Protein AF-A0A5D9D3H9-F1 (afdb_monomer)

Foldseek 3Di:
DDDVLVVLLLVLLVVCCVVPVVLSVLLVQAAEDEDCPDPAQWADDPRHIYGHPVRSVPDDSVVSNVSSSVRPVD

Sequence (74 aa):
MINPIVRVIQGAIVNLCFSDPATGAKLGRLKLQANMNIRTALKVDGDVLHYSREHVKSLTTAELKDALAKAVGG

Structure (mmCIF, N/CA/C/O backbone):
data_AF-A0A5D9D3H9-F1
#
_entry.id   AF-A0A5D9D3H9-F1
#
loop_
_atom_site.group_PDB
_atom_site.id
_atom_site.type_symbol
_atom_site.label_atom_id
_atom_site.label_alt_id
_atom_site.label_comp_id
_atom_site.label_asym_id
_atom_site.label_entity_id
_atom_site.label_seq_id
_atom_site.pdbx_PDB_ins_code
_atom_site.Cartn_x
_atom_site.Cartn_y
_atom_site.Cartn_z
_atom_site.occupancy
_atom_site.B_iso_or_equiv
_atom_site.auth_seq_id
_atom_site.auth_comp_id
_atom_site.auth_asym_id
_atom_site.auth_atom_id
_atom_site.pdbx_PDB_model_num
ATOM 1 N N . MET A 1 1 ? -15.602 9.003 -12.717 1.00 51.31 1 MET A N 1
ATOM 2 C CA . MET A 1 1 ? -15.899 9.056 -11.267 1.00 51.31 1 MET A CA 1
ATOM 3 C C . MET A 1 1 ? -14.672 8.546 -10.516 1.00 51.31 1 MET A C 1
ATOM 5 O O . MET A 1 1 ? -14.253 7.424 -10.776 1.00 51.31 1 MET A O 1
ATOM 9 N N . ILE A 1 2 ? -14.025 9.377 -9.693 1.00 68.88 2 ILE A N 1
ATOM 10 C CA . ILE A 1 2 ? -12.788 9.003 -8.982 1.00 68.88 2 ILE A CA 1
ATOM 11 C C . ILE A 1 2 ? -13.146 7.973 -7.907 1.00 68.88 2 ILE A C 1
ATOM 13 O O . ILE A 1 2 ? -13.985 8.246 -7.054 1.00 68.88 2 ILE A O 1
ATOM 17 N N . ASN A 1 3 ? -12.540 6.785 -7.952 1.00 83.00 3 ASN A N 1
ATOM 18 C CA . ASN A 1 3 ? -12.778 5.760 -6.939 1.00 83.00 3 ASN A CA 1
ATOM 19 C C . ASN A 1 3 ? -12.111 6.194 -5.614 1.00 83.00 3 ASN A C 1
ATOM 21 O O . ASN A 1 3 ? -10.884 6.318 -5.582 1.00 83.00 3 ASN A O 1
ATOM 25 N N . PRO A 1 4 ? -12.870 6.414 -4.522 1.00 87.00 4 PRO A N 1
ATOM 26 C CA . PRO A 1 4 ? -12.308 6.891 -3.257 1.00 87.00 4 PRO A CA 1
ATOM 27 C C . PRO A 1 4 ? -11.258 5.932 -2.682 1.00 87.00 4 PRO A C 1
ATOM 29 O O . PRO A 1 4 ? -10.270 6.389 -2.117 1.00 87.00 4 PRO A O 1
ATOM 32 N N . ILE A 1 5 ? -11.401 4.622 -2.909 1.00 90.06 5 ILE A N 1
ATOM 33 C CA . ILE A 1 5 ? -10.422 3.614 -2.477 1.00 90.06 5 ILE A CA 1
ATOM 34 C C . ILE A 1 5 ? -9.087 3.805 -3.198 1.00 90.06 5 ILE A C 1
ATOM 36 O O . ILE A 1 5 ? -8.033 3.779 -2.573 1.00 90.06 5 ILE A O 1
ATOM 40 N N . VAL A 1 6 ? -9.130 4.073 -4.506 1.00 91.19 6 VAL A N 1
ATOM 41 C CA . VAL A 1 6 ? -7.925 4.357 -5.301 1.00 91.19 6 VAL A CA 1
ATOM 42 C C . VAL A 1 6 ? -7.229 5.614 -4.782 1.00 91.19 6 VAL A C 1
ATOM 44 O O . VAL A 1 6 ? -6.013 5.609 -4.628 1.00 91.19 6 VAL A O 1
ATOM 47 N N . ARG A 1 7 ? -7.992 6.659 -4.437 1.00 91.62 7 ARG A N 1
ATOM 48 C CA . ARG A 1 7 ? -7.436 7.907 -3.894 1.00 91.62 7 ARG A CA 1
ATOM 49 C C . ARG A 1 7 ? -6.759 7.700 -2.537 1.00 91.62 7 ARG A C 1
ATOM 51 O O . ARG A 1 7 ? -5.697 8.265 -2.303 1.00 91.62 7 ARG A O 1
ATOM 58 N N . VAL A 1 8 ? -7.352 6.884 -1.667 1.00 92.25 8 VAL A N 1
ATOM 59 C CA . VAL A 1 8 ? -6.776 6.539 -0.357 1.00 92.25 8 VAL A CA 1
ATOM 60 C C . VAL A 1 8 ? -5.480 5.740 -0.521 1.00 92.25 8 VAL A C 1
ATOM 62 O O . VAL A 1 8 ? -4.478 6.081 0.104 1.00 92.25 8 VAL A O 1
ATOM 65 N N . ILE A 1 9 ? -5.455 4.749 -1.420 1.00 93.06 9 ILE A N 1
ATOM 66 C CA . ILE A 1 9 ? -4.242 3.975 -1.728 1.00 93.06 9 ILE A CA 1
ATOM 67 C C . ILE A 1 9 ? -3.145 4.887 -2.291 1.00 93.06 9 ILE A C 1
ATOM 69 O O . ILE A 1 9 ? -2.018 4.858 -1.810 1.00 93.06 9 ILE A O 1
ATOM 73 N N . GLN A 1 10 ? -3.469 5.745 -3.261 1.00 92.56 10 GLN A N 1
ATOM 74 C CA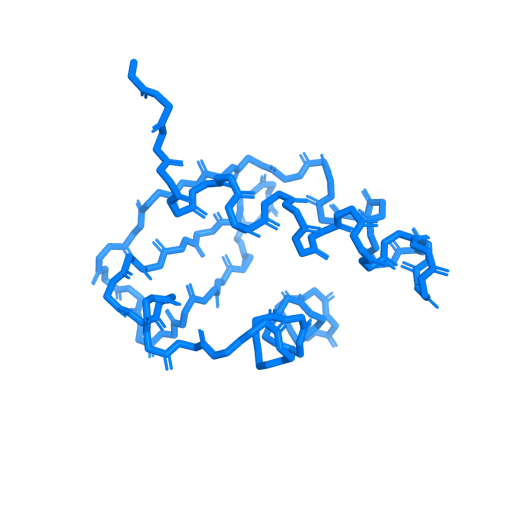 . GLN A 1 10 ? -2.510 6.697 -3.831 1.00 92.56 10 GLN A CA 1
ATOM 75 C C . GLN A 1 10 ? -1.981 7.682 -2.785 1.00 92.56 10 GLN A C 1
ATOM 77 O O . GLN A 1 10 ? -0.782 7.940 -2.747 1.00 92.56 10 GLN A O 1
ATOM 82 N N . GLY A 1 11 ? -2.844 8.195 -1.904 1.00 92.31 11 GLY A N 1
ATOM 83 C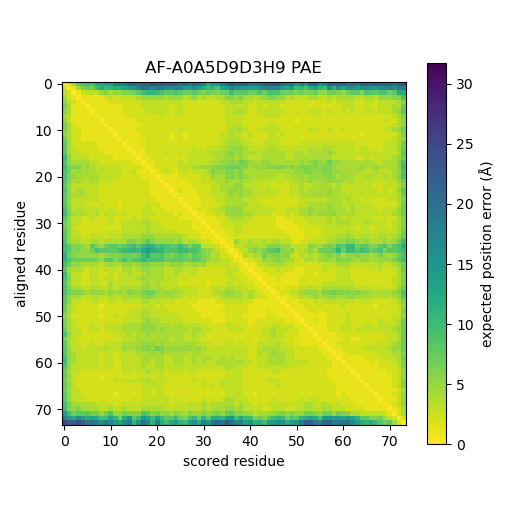 CA . GLY A 1 11 ? -2.427 9.053 -0.795 1.00 92.31 11 GLY A CA 1
ATOM 84 C C . GLY A 1 11 ? -1.454 8.349 0.154 1.00 92.31 11 GLY A C 1
ATOM 85 O O . GLY A 1 11 ? -0.457 8.944 0.559 1.00 92.31 11 GLY A O 1
ATOM 86 N N . ALA A 1 12 ? -1.693 7.071 0.458 1.00 92.38 12 ALA A N 1
ATOM 87 C CA . ALA A 1 12 ? -0.790 6.268 1.278 1.00 92.38 12 ALA A CA 1
ATOM 88 C C . ALA A 1 12 ? 0.553 5.986 0.579 1.00 92.38 12 ALA A C 1
ATOM 90 O O . ALA A 1 12 ? 1.592 6.079 1.227 1.00 92.38 12 ALA A O 1
ATOM 91 N N . ILE A 1 13 ? 0.554 5.723 -0.734 1.00 92.31 13 ILE A N 1
ATOM 92 C CA . ILE A 1 13 ? 1.782 5.569 -1.536 1.00 92.31 13 ILE A CA 1
ATOM 93 C C . ILE A 1 13 ? 2.594 6.869 -1.541 1.00 92.31 13 ILE A C 1
ATOM 95 O O . ILE A 1 13 ? 3.798 6.842 -1.311 1.00 92.31 13 ILE A O 1
ATOM 99 N N . VAL A 1 14 ? 1.942 8.018 -1.744 1.00 91.06 14 VAL A N 1
ATOM 100 C CA . VAL A 1 14 ? 2.608 9.328 -1.689 1.00 91.06 14 VAL A CA 1
ATOM 101 C C . VAL A 1 14 ? 3.194 9.578 -0.301 1.00 91.06 14 VAL A C 1
ATOM 103 O O . VAL A 1 14 ? 4.332 10.020 -0.202 1.00 91.06 14 VAL A O 1
ATOM 106 N N . ASN A 1 15 ? 2.461 9.251 0.769 1.00 90.69 15 ASN A N 1
ATOM 107 C CA . ASN A 1 15 ? 2.977 9.346 2.136 1.00 90.69 15 ASN A CA 1
ATOM 108 C C . ASN A 1 15 ? 4.217 8.455 2.329 1.00 90.69 15 ASN A C 1
ATOM 110 O O . ASN A 1 15 ? 5.206 8.906 2.901 1.00 90.69 15 ASN A O 1
ATOM 114 N N . LEU A 1 16 ? 4.189 7.228 1.794 1.00 88.44 16 LEU A N 1
ATOM 115 C CA . LEU A 1 16 ? 5.326 6.310 1.812 1.00 88.44 16 LEU A CA 1
ATOM 116 C C . LEU A 1 16 ? 6.538 6.870 1.068 1.00 88.44 16 LEU A C 1
ATOM 118 O O . LEU A 1 16 ? 7.632 6.726 1.587 1.00 88.44 16 LEU A O 1
ATOM 122 N N . CYS A 1 17 ? 6.383 7.578 -0.055 1.00 88.69 17 CYS A N 1
ATOM 123 C CA . CYS A 1 17 ? 7.522 8.204 -0.742 1.00 88.69 17 CYS A CA 1
ATOM 124 C C . CYS A 1 17 ? 8.332 9.162 0.151 1.00 88.69 17 CYS A C 1
ATOM 126 O O . CYS A 1 17 ? 9.521 9.346 -0.097 1.00 88.69 17 CYS A O 1
ATOM 128 N N . PHE A 1 18 ? 7.717 9.770 1.172 1.00 87.12 18 PHE A N 1
ATOM 129 C CA . PHE A 1 18 ? 8.421 10.642 2.118 1.00 87.12 18 PHE A CA 1
ATOM 130 C C . PHE A 1 18 ? 9.159 9.874 3.222 1.00 87.12 18 PHE A C 1
ATOM 132 O O . PHE A 1 18 ? 10.140 10.385 3.752 1.00 87.12 18 PHE A O 1
ATOM 139 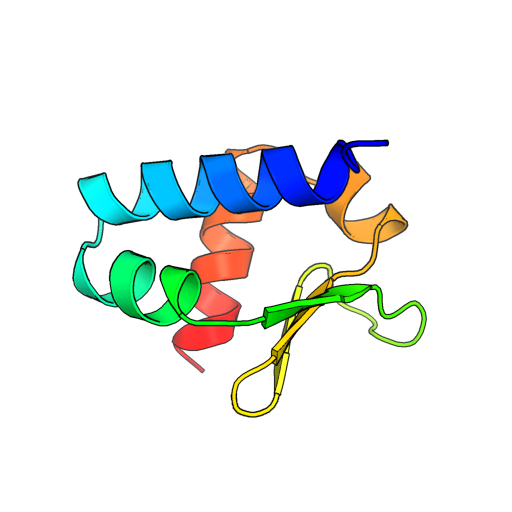N N . SER A 1 19 ? 8.691 8.679 3.597 1.00 86.12 19 SER A N 1
ATOM 140 C CA . SER A 1 19 ? 9.284 7.870 4.677 1.00 86.12 19 SER A CA 1
ATOM 141 C C . SER A 1 19 ? 10.223 6.771 4.169 1.00 86.12 19 SER A C 1
ATOM 143 O O . SER A 1 19 ? 11.241 6.500 4.792 1.00 86.12 19 SER A O 1
ATOM 145 N N . ASP A 1 20 ? 9.889 6.157 3.036 1.00 87.44 20 ASP A N 1
ATOM 146 C CA . ASP A 1 20 ? 10.655 5.137 2.321 1.00 87.44 20 ASP A CA 1
ATOM 147 C C . ASP A 1 20 ? 10.532 5.392 0.801 1.00 87.44 20 ASP A C 1
ATOM 149 O O . ASP A 1 20 ? 9.626 4.874 0.128 1.00 87.44 20 ASP A O 1
ATOM 153 N N . PRO A 1 21 ? 11.436 6.216 0.238 1.00 88.38 21 PRO A N 1
ATOM 154 C CA . PRO A 1 21 ? 11.403 6.588 -1.172 1.00 88.38 21 PRO A CA 1
ATOM 155 C C . PRO A 1 21 ? 11.506 5.396 -2.132 1.00 88.38 21 PRO A C 1
ATOM 157 O O . PRO A 1 21 ? 10.922 5.438 -3.216 1.00 88.38 21 PRO A O 1
ATOM 160 N N . ALA A 1 22 ? 12.223 4.331 -1.755 1.00 89.69 22 ALA A N 1
ATOM 161 C CA . ALA A 1 22 ? 12.421 3.162 -2.609 1.00 89.69 22 ALA A CA 1
ATOM 162 C C . ALA A 1 22 ? 11.123 2.353 -2.743 1.00 89.69 22 ALA A C 1
ATOM 164 O O . ALA A 1 22 ? 10.677 2.061 -3.859 1.00 89.69 22 ALA A O 1
ATOM 165 N N . THR A 1 23 ? 10.473 2.064 -1.614 1.00 89.00 23 THR A N 1
ATOM 166 C CA . THR A 1 23 ? 9.165 1.395 -1.578 1.00 89.00 23 THR A CA 1
ATOM 167 C C . THR A 1 23 ? 8.087 2.239 -2.256 1.00 89.00 23 THR A C 1
ATOM 169 O O . THR A 1 23 ? 7.331 1.727 -3.087 1.00 89.00 23 THR A O 1
ATOM 172 N N . GLY A 1 24 ? 8.046 3.544 -1.970 1.00 90.75 24 GLY A N 1
ATOM 173 C CA . GLY A 1 24 ? 7.103 4.474 -2.592 1.00 90.75 24 GLY A CA 1
ATOM 174 C C . GLY A 1 24 ? 7.244 4.541 -4.117 1.00 90.75 24 GLY A C 1
ATOM 175 O O . GLY A 1 24 ? 6.247 4.447 -4.834 1.00 90.75 24 GLY A O 1
ATOM 176 N N . ALA A 1 25 ? 8.476 4.609 -4.636 1.00 90.56 25 ALA A N 1
ATOM 177 C CA . ALA A 1 25 ? 8.735 4.612 -6.075 1.00 90.56 25 ALA A CA 1
ATOM 178 C C . ALA A 1 25 ? 8.338 3.292 -6.756 1.00 90.56 25 ALA A C 1
ATOM 180 O O . ALA A 1 25 ? 7.814 3.317 -7.872 1.00 90.56 25 ALA A O 1
ATOM 181 N N . LYS A 1 26 ? 8.555 2.144 -6.095 1.00 90.88 26 LYS A N 1
ATOM 182 C CA . LYS A 1 26 ? 8.130 0.828 -6.600 1.00 90.88 26 LYS A CA 1
ATOM 183 C C . LYS A 1 26 ? 6.605 0.756 -6.698 1.00 90.88 26 LYS A C 1
ATOM 185 O O . LYS A 1 26 ? 6.080 0.448 -7.763 1.00 90.88 26 LYS A O 1
ATOM 190 N N . LEU A 1 27 ? 5.901 1.124 -5.627 1.00 91.56 27 LEU A N 1
ATOM 191 C CA . LEU A 1 27 ? 4.436 1.143 -5.573 1.00 91.56 27 LEU A CA 1
ATOM 192 C C . LEU A 1 27 ? 3.815 2.140 -6.559 1.00 91.56 27 LEU A C 1
ATOM 194 O O . LEU A 1 27 ? 2.807 1.831 -7.189 1.00 91.56 27 LEU A O 1
ATOM 198 N N . GLY A 1 28 ? 4.420 3.320 -6.724 1.00 90.81 28 GLY A N 1
ATOM 199 C CA . GLY A 1 28 ? 3.922 4.376 -7.610 1.00 90.81 28 GLY A CA 1
ATOM 200 C C . GLY A 1 28 ? 3.914 4.010 -9.098 1.00 90.81 28 GLY A C 1
ATOM 201 O O . GLY A 1 28 ? 3.228 4.667 -9.877 1.00 90.81 28 GLY A O 1
ATOM 202 N N . ARG A 1 29 ? 4.643 2.960 -9.497 1.00 91.75 29 ARG A N 1
ATOM 203 C CA . ARG A 1 29 ? 4.671 2.442 -10.876 1.00 91.75 29 ARG A CA 1
ATOM 204 C C . ARG A 1 29 ? 3.608 1.373 -11.144 1.00 91.75 29 ARG A C 1
ATOM 206 O O . ARG A 1 29 ? 3.361 1.057 -12.305 1.00 91.75 29 ARG A O 1
ATOM 213 N N . LEU A 1 30 ? 2.988 0.821 -10.100 1.00 93.56 30 LEU A N 1
ATOM 214 C CA . LEU A 1 30 ? 2.045 -0.287 -10.229 1.00 93.56 30 LEU A CA 1
ATOM 215 C C . LEU A 1 30 ? 0.671 0.194 -10.704 1.00 93.56 30 LEU A C 1
ATOM 217 O O . LEU A 1 30 ? 0.149 1.224 -10.271 1.00 93.56 30 LEU A O 1
ATOM 221 N N . LYS A 1 31 ? 0.032 -0.607 -11.557 1.00 92.38 31 LYS A N 1
ATOM 222 C CA . LYS A 1 31 ? -1.361 -0.400 -11.960 1.00 92.38 31 LYS A CA 1
ATOM 223 C C . LYS A 1 31 ? -2.286 -0.846 -10.832 1.00 92.38 31 LYS A C 1
ATOM 225 O O . LYS A 1 31 ? -2.208 -1.978 -10.370 1.00 92.38 31 LYS A O 1
ATOM 230 N N . LEU A 1 32 ? -3.200 0.022 -10.408 1.00 92.94 32 LEU A N 1
ATOM 231 C CA . LEU A 1 32 ? -4.189 -0.316 -9.384 1.00 92.94 32 LEU A CA 1
ATOM 232 C C . LEU A 1 32 ? -5.377 -1.051 -10.007 1.00 92.94 32 LEU A C 1
ATOM 234 O O . LEU A 1 32 ? -6.099 -0.477 -10.824 1.00 92.94 32 LEU A O 1
ATOM 238 N N . GLN A 1 33 ? -5.639 -2.281 -9.566 1.00 93.69 33 GLN A N 1
ATOM 239 C CA . GLN A 1 33 ? -6.770 -3.073 -10.051 1.00 93.69 33 GLN A CA 1
ATOM 240 C C . GLN A 1 33 ? -7.583 -3.652 -8.894 1.00 93.69 33 GLN A C 1
ATOM 242 O O . GLN A 1 33 ? -7.047 -4.262 -7.975 1.00 93.69 33 GLN A O 1
ATOM 247 N N . ALA A 1 34 ? -8.904 -3.480 -8.935 1.00 91.94 34 ALA A N 1
ATOM 248 C CA . ALA A 1 34 ? -9.767 -4.106 -7.941 1.00 91.94 34 ALA A CA 1
ATOM 249 C C . ALA A 1 34 ? -9.767 -5.629 -8.142 1.00 91.94 34 ALA A C 1
ATOM 251 O O . ALA A 1 34 ? -9.924 -6.099 -9.268 1.00 91.94 34 ALA A O 1
ATOM 252 N N . ASN A 1 35 ? -9.634 -6.391 -7.061 1.00 91.31 35 ASN A N 1
ATOM 253 C CA . ASN A 1 35 ? -9.765 -7.841 -7.066 1.00 91.31 35 ASN A CA 1
ATOM 254 C C . ASN A 1 35 ? -10.560 -8.271 -5.828 1.00 91.31 35 ASN A C 1
ATOM 256 O O . ASN A 1 35 ? -10.153 -8.004 -4.702 1.00 91.31 35 ASN A O 1
ATOM 260 N N . MET A 1 36 ? -11.715 -8.901 -6.040 1.00 82.94 36 MET A N 1
ATOM 261 C CA . MET A 1 36 ? -12.578 -9.381 -4.951 1.00 82.94 36 MET A CA 1
ATOM 262 C C . MET A 1 36 ? -12.158 -10.761 -4.430 1.00 82.94 36 MET A C 1
ATOM 264 O O . MET A 1 36 ? -12.605 -11.170 -3.366 1.00 82.94 36 MET A O 1
ATOM 268 N N . ASN A 1 37 ? -11.281 -11.462 -5.152 1.00 86.50 37 ASN A N 1
ATOM 269 C CA . ASN A 1 37 ? -10.882 -12.833 -4.842 1.00 86.50 37 ASN A CA 1
ATOM 270 C C . ASN A 1 37 ? -9.610 -12.907 -3.984 1.00 86.50 37 ASN A C 1
ATOM 272 O O . ASN A 1 37 ? -9.156 -14.003 -3.654 1.00 86.50 37 ASN A O 1
ATOM 276 N N . ILE A 1 38 ? -9.008 -11.766 -3.627 1.00 83.81 38 ILE A N 1
ATOM 277 C CA . ILE A 1 38 ? -7.855 -11.745 -2.723 1.00 83.81 38 ILE A CA 1
ATOM 278 C C . ILE A 1 38 ? -8.324 -11.719 -1.266 1.00 83.81 38 ILE A C 1
ATOM 28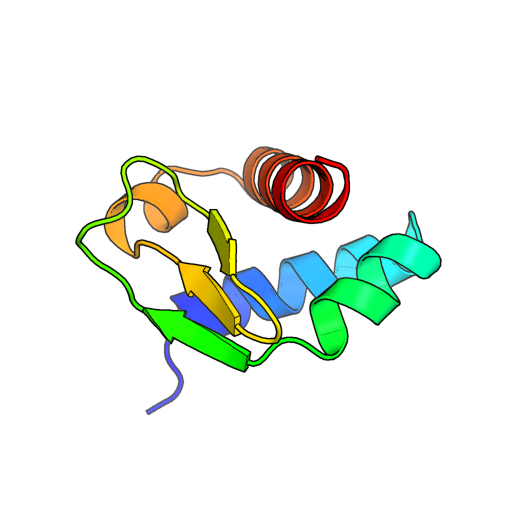0 O O . ILE A 1 38 ? -9.204 -10.950 -0.888 1.00 83.81 38 ILE A O 1
ATOM 284 N N . ARG A 1 39 ? -7.709 -12.569 -0.439 1.00 87.12 39 ARG A N 1
ATOM 285 C CA . ARG A 1 39 ? -7.974 -12.661 1.009 1.00 87.12 39 ARG A CA 1
ATOM 286 C C . ARG A 1 39 ? -7.249 -11.582 1.825 1.00 87.12 39 ARG A C 1
ATOM 288 O O . ARG A 1 39 ? -7.278 -11.615 3.048 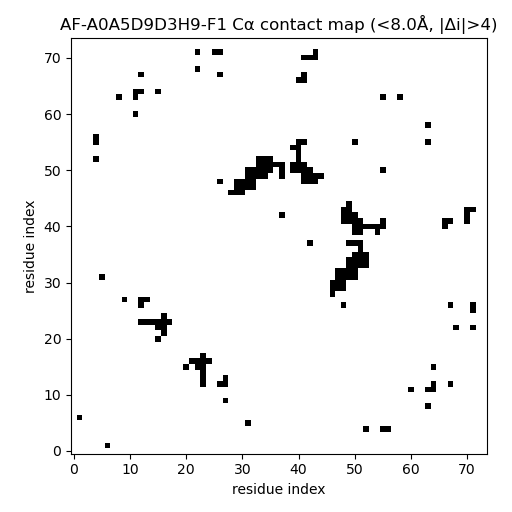1.00 87.12 39 ARG A O 1
ATOM 295 N N . THR A 1 40 ? -6.557 -10.666 1.154 1.00 87.88 40 THR A N 1
ATOM 296 C CA . THR A 1 40 ? -5.795 -9.570 1.755 1.00 87.88 40 THR A CA 1
ATOM 297 C C . THR A 1 40 ? -6.293 -8.233 1.218 1.00 87.88 40 THR A C 1
ATOM 299 O O . THR A 1 40 ? -6.940 -8.163 0.171 1.00 87.88 40 THR A O 1
ATOM 302 N N . ALA A 1 41 ? -5.976 -7.142 1.916 1.00 91.06 41 ALA A N 1
ATOM 303 C CA . ALA A 1 41 ? -6.293 -5.802 1.425 1.00 91.06 41 ALA A CA 1
ATOM 304 C C . ALA A 1 41 ? -5.563 -5.473 0.118 1.00 91.06 41 ALA A C 1
ATOM 306 O O . ALA A 1 41 ? -6.143 -4.840 -0.766 1.00 91.06 41 ALA A O 1
ATOM 307 N N . LEU A 1 42 ? -4.312 -5.924 0.007 1.00 93.56 42 LEU A N 1
ATOM 308 C CA . LEU A 1 42 ? -3.392 -5.612 -1.076 1.00 93.56 42 LEU A CA 1
ATOM 309 C C . LEU A 1 42 ? -2.582 -6.853 -1.462 1.00 93.56 42 LEU A C 1
ATOM 311 O O . LEU A 1 42 ? -2.224 -7.660 -0.599 1.00 93.56 42 LEU A O 1
ATOM 315 N N . LYS A 1 43 ? -2.292 -6.998 -2.755 1.00 92.88 43 LYS A N 1
ATOM 316 C CA . LYS A 1 43 ? -1.391 -8.017 -3.303 1.00 92.88 43 LYS A CA 1
ATOM 317 C C . LYS A 1 43 ? -0.720 -7.476 -4.563 1.00 92.88 43 LYS A C 1
ATOM 319 O O . LYS A 1 43 ? -1.419 -7.009 -5.458 1.00 92.88 43 LYS A O 1
ATOM 324 N N . VAL A 1 44 ? 0.603 -7.570 -4.648 1.00 92.00 44 VAL A N 1
ATOM 325 C CA . VAL A 1 44 ? 1.335 -7.289 -5.891 1.00 92.00 44 VAL A CA 1
ATOM 326 C C . VAL A 1 44 ? 1.395 -8.558 -6.736 1.00 92.00 44 VAL A C 1
ATOM 328 O O . VAL A 1 44 ? 1.682 -9.638 -6.221 1.00 92.00 44 VAL A O 1
ATOM 331 N N . ASP A 1 45 ? 1.085 -8.425 -8.021 1.00 90.81 45 ASP A N 1
ATOM 332 C CA . ASP A 1 45 ? 1.216 -9.472 -9.031 1.00 90.81 45 ASP A CA 1
ATOM 333 C C . ASP A 1 45 ? 1.792 -8.845 -10.309 1.00 90.81 45 ASP A C 1
ATOM 335 O O . ASP A 1 45 ? 1.112 -8.105 -11.027 1.00 90.81 45 ASP A O 1
ATOM 339 N N . GLY A 1 46 ? 3.095 -9.040 -10.528 1.00 89.25 46 GLY A N 1
ATOM 340 C CA . GLY A 1 46 ? 3.853 -8.323 -11.556 1.00 89.25 46 GLY A CA 1
ATOM 341 C C . GLY A 1 46 ? 3.749 -6.801 -11.398 1.0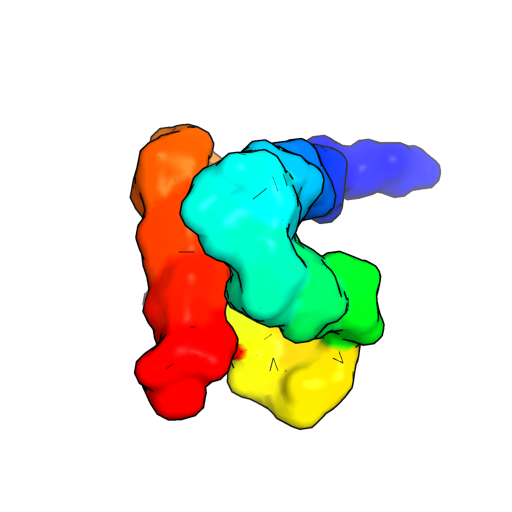0 89.25 46 GLY A C 1
ATOM 342 O O . GLY A 1 46 ? 4.024 -6.254 -10.330 1.00 89.25 46 GLY A O 1
ATOM 343 N N . ASP A 1 47 ? 3.310 -6.122 -12.460 1.00 92.12 47 ASP A N 1
ATOM 344 C CA . ASP A 1 47 ? 3.131 -4.662 -12.495 1.00 92.12 47 ASP A CA 1
ATOM 345 C C . ASP A 1 47 ? 1.756 -4.196 -11.979 1.00 92.12 47 ASP A C 1
ATOM 347 O O . ASP A 1 47 ? 1.372 -3.036 -12.167 1.00 92.12 47 ASP A O 1
ATOM 351 N N . VAL A 1 48 ? 0.975 -5.086 -11.357 1.00 93.44 48 VAL A N 1
ATOM 352 C CA . VAL A 1 48 ? -0.373 -4.789 -10.862 1.00 93.44 48 VAL A CA 1
ATOM 353 C C . VAL A 1 48 ? -0.417 -4.888 -9.340 1.00 93.44 48 VAL A C 1
ATOM 355 O O . VAL A 1 48 ? -0.058 -5.900 -8.745 1.00 93.44 48 VAL A O 1
ATOM 358 N N . LEU A 1 49 ? -0.921 -3.836 -8.694 1.00 94.62 49 LEU A N 1
ATOM 359 C CA . LEU A 1 49 ? -1.319 -3.858 -7.292 1.00 94.62 49 LEU A CA 1
ATOM 360 C C . LEU A 1 49 ? -2.824 -4.131 -7.219 1.00 94.62 49 LEU A C 1
ATOM 362 O O . LEU A 1 49 ? -3.664 -3.249 -7.442 1.00 94.62 49 LEU A O 1
ATOM 366 N N . HIS A 1 50 ? -3.156 -5.379 -6.907 1.00 94.81 50 HIS A N 1
ATOM 367 C CA . HIS A 1 50 ? -4.519 -5.797 -6.647 1.00 94.81 50 HIS A CA 1
ATOM 368 C C . HIS A 1 50 ? -4.976 -5.299 -5.280 1.00 94.81 50 HIS A C 1
ATOM 370 O O . HIS A 1 50 ? -4.270 -5.471 -4.286 1.00 94.81 50 HIS A O 1
ATOM 376 N N . TYR A 1 51 ? -6.175 -4.723 -5.222 1.00 94.19 51 TYR A N 1
ATOM 377 C CA . TYR A 1 51 ? -6.787 -4.283 -3.972 1.00 94.19 51 TYR A CA 1
ATOM 378 C C . TYR A 1 51 ? -8.199 -4.837 -3.800 1.00 94.19 51 TYR A C 1
ATOM 380 O O . TYR A 1 51 ? -8.999 -4.858 -4.740 1.00 94.19 51 TYR A O 1
ATOM 388 N N . SER A 1 52 ? -8.537 -5.218 -2.572 1.00 93.69 52 SER A N 1
ATOM 389 C CA . SER A 1 52 ? -9.905 -5.559 -2.195 1.00 93.69 52 SER A CA 1
ATOM 390 C C . SER A 1 52 ? -10.555 -4.354 -1.525 1.00 93.69 52 SER A C 1
ATOM 392 O O . SER A 1 52 ? -10.109 -3.907 -0.472 1.00 93.69 52 SER A O 1
ATOM 394 N N . ARG A 1 53 ? -11.663 -3.861 -2.087 1.00 91.31 53 ARG A N 1
ATOM 395 C CA . ARG A 1 53 ? -12.371 -2.687 -1.545 1.00 91.31 53 ARG A CA 1
ATOM 396 C C . ARG A 1 53 ? -12.822 -2.879 -0.101 1.00 91.31 53 ARG A C 1
ATOM 398 O O . ARG A 1 53 ? -12.651 -1.963 0.689 1.00 91.31 53 ARG A O 1
ATOM 405 N N . GLU A 1 54 ? -13.374 -4.043 0.225 1.00 90.62 54 GLU A N 1
ATOM 406 C CA . GLU A 1 54 ? -13.906 -4.323 1.563 1.00 90.62 54 GLU A CA 1
ATOM 407 C C . GLU A 1 54 ? -12.786 -4.336 2.606 1.00 90.62 54 GLU A C 1
ATOM 409 O O . GLU A 1 54 ? -12.798 -3.537 3.535 1.00 90.62 54 GLU A O 1
ATOM 414 N N . HIS A 1 55 ? -11.744 -5.127 2.360 1.00 91.69 55 HIS A N 1
ATOM 415 C CA . HIS A 1 55 ? -10.550 -5.150 3.200 1.00 91.69 55 HIS A CA 1
ATOM 416 C C . HIS A 1 55 ? -9.836 -3.791 3.317 1.00 91.69 55 HIS A C 1
ATOM 418 O O . HIS A 1 55 ? -9.348 -3.475 4.389 1.00 91.69 55 HIS A O 1
ATOM 424 N N . VAL A 1 56 ? -9.765 -2.959 2.267 1.00 91.44 56 VAL A N 1
ATOM 425 C CA . VAL A 1 56 ? -9.136 -1.624 2.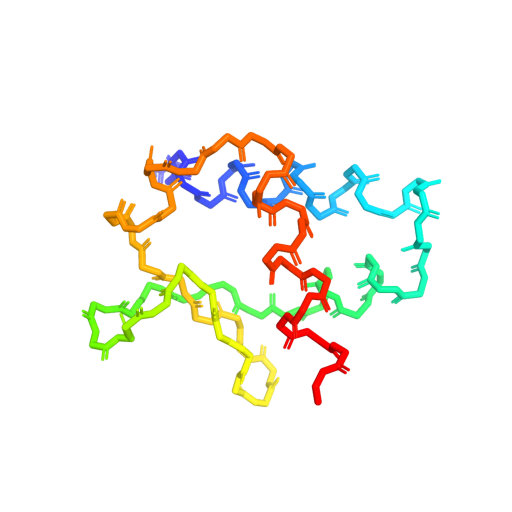380 1.00 91.44 56 VAL A CA 1
ATOM 426 C C . VAL A 1 56 ? -9.980 -0.670 3.231 1.00 91.44 56 VAL A C 1
ATOM 428 O O . VAL A 1 56 ? -9.414 0.129 3.969 1.00 91.44 56 VAL A O 1
ATOM 431 N N . LYS A 1 57 ? -11.317 -0.754 3.178 1.00 90.62 57 LYS A N 1
ATOM 432 C CA . LYS A 1 57 ? -12.201 0.072 4.025 1.00 90.62 57 LYS A CA 1
ATOM 433 C C . LYS A 1 57 ? -12.059 -0.237 5.513 1.00 90.62 57 LYS A C 1
ATOM 435 O O . LYS A 1 57 ? -12.322 0.645 6.322 1.00 90.62 57 LYS A O 1
ATOM 440 N N . SER A 1 58 ? -11.685 -1.465 5.869 1.00 91.50 58 SER A N 1
ATOM 441 C CA . SER A 1 58 ? -11.468 -1.845 7.266 1.00 91.50 58 SER A CA 1
ATOM 442 C C . SER A 1 58 ? -10.109 -1.407 7.817 1.00 91.50 58 SER A C 1
ATOM 444 O O . SER A 1 58 ? -9.888 -1.570 9.010 1.00 91.50 58 SER A O 1
ATOM 446 N N . LEU A 1 59 ? -9.203 -0.879 6.983 1.00 92.06 59 LEU A N 1
ATOM 447 C CA . LEU A 1 59 ? -7.880 -0.439 7.425 1.00 92.06 59 LEU A CA 1
ATOM 448 C C . LEU A 1 59 ? -7.869 1.037 7.819 1.00 92.06 59 LEU A C 1
ATOM 450 O O . LEU A 1 59 ? -8.398 1.904 7.121 1.00 92.06 59 LEU A O 1
ATOM 454 N N . THR A 1 60 ? -7.143 1.332 8.888 1.00 92.19 60 THR A N 1
ATOM 455 C CA . THR A 1 60 ? -6.635 2.674 9.168 1.00 92.19 60 THR A CA 1
ATOM 456 C C . THR A 1 60 ? -5.531 3.057 8.175 1.00 92.19 60 THR A C 1
ATOM 458 O O . THR A 1 60 ? -4.910 2.215 7.523 1.00 92.19 60 THR A O 1
ATOM 461 N N . THR A 1 61 ? -5.206 4.350 8.088 1.00 87.62 61 THR A N 1
ATOM 462 C CA . THR A 1 61 ? -4.095 4.835 7.249 1.00 87.62 61 THR A CA 1
ATOM 463 C C . THR A 1 61 ? -2.753 4.188 7.616 1.00 87.62 61 THR A C 1
ATOM 465 O O . THR A 1 61 ? -1.925 3.958 6.736 1.00 87.62 61 THR A O 1
ATOM 468 N N . ALA A 1 62 ? -2.514 3.900 8.900 1.00 89.56 62 ALA A N 1
ATOM 469 C CA . ALA A 1 62 ? -1.282 3.258 9.353 1.00 89.56 62 ALA A CA 1
ATOM 470 C C . ALA A 1 62 ? -1.198 1.802 8.870 1.00 89.56 62 ALA A C 1
ATOM 472 O O . ALA A 1 62 ? -0.192 1.417 8.277 1.00 89.56 62 ALA A O 1
ATOM 473 N N . GLU A 1 63 ? -2.277 1.035 9.035 1.00 93.00 63 GLU A N 1
ATOM 474 C CA . GLU A 1 63 ? -2.355 -0.354 8.568 1.00 93.00 63 GLU A CA 1
ATOM 475 C C . GLU A 1 63 ? -2.298 -0.450 7.042 1.00 93.00 63 GLU A C 1
ATOM 477 O O . GLU A 1 63 ? -1.695 -1.374 6.504 1.00 93.00 63 GLU A O 1
ATOM 482 N N . LEU A 1 64 ? -2.864 0.524 6.322 1.00 92.75 64 LEU A N 1
ATOM 483 C CA . LEU A 1 64 ? -2.757 0.578 4.867 1.00 92.75 64 LEU A CA 1
ATOM 484 C C . LEU A 1 64 ? -1.307 0.773 4.406 1.00 92.75 64 LEU A C 1
ATOM 486 O O . LEU A 1 64 ? -0.876 0.119 3.458 1.00 92.75 64 LEU A O 1
ATOM 490 N N . LYS A 1 65 ? -0.546 1.652 5.069 1.00 90.69 65 LYS A N 1
ATOM 491 C CA . LYS A 1 65 ? 0.880 1.848 4.765 1.00 90.69 65 LYS A CA 1
ATOM 492 C C . LYS A 1 65 ? 1.702 0.598 5.063 1.00 90.69 65 LYS A C 1
ATOM 494 O O . LYS A 1 65 ? 2.534 0.218 4.245 1.00 90.69 65 LYS A O 1
ATOM 499 N N . ASP A 1 66 ? 1.441 -0.051 6.193 1.00 91.19 66 ASP A N 1
ATOM 500 C CA . ASP A 1 66 ? 2.093 -1.312 6.556 1.00 91.19 66 ASP A CA 1
ATOM 501 C C . ASP A 1 66 ? 1.764 -2.429 5.548 1.00 91.19 66 ASP A C 1
ATOM 503 O O . ASP A 1 66 ? 2.660 -3.109 5.050 1.00 91.19 66 ASP A O 1
ATOM 507 N N . ALA A 1 67 ? 0.497 -2.554 5.144 1.00 92.06 67 ALA A N 1
ATOM 508 C CA . ALA A 1 67 ? 0.071 -3.504 4.120 1.00 92.06 67 ALA A CA 1
ATOM 509 C C . ALA A 1 67 ? 0.721 -3.229 2.752 1.00 92.06 67 ALA A C 1
ATOM 511 O O . ALA A 1 67 ? 1.099 -4.171 2.058 1.00 92.06 67 ALA A O 1
ATOM 512 N N . LEU A 1 68 ? 0.883 -1.957 2.368 1.00 91.81 68 LEU A N 1
ATOM 513 C CA . LEU A 1 68 ? 1.594 -1.558 1.149 1.00 91.81 68 LEU A CA 1
ATOM 514 C C . LEU A 1 68 ? 3.072 -1.960 1.194 1.00 91.81 68 LEU A C 1
ATOM 516 O O . LEU A 1 68 ? 3.568 -2.527 0.223 1.00 91.81 68 LEU A O 1
ATOM 520 N N . ALA A 1 69 ? 3.757 -1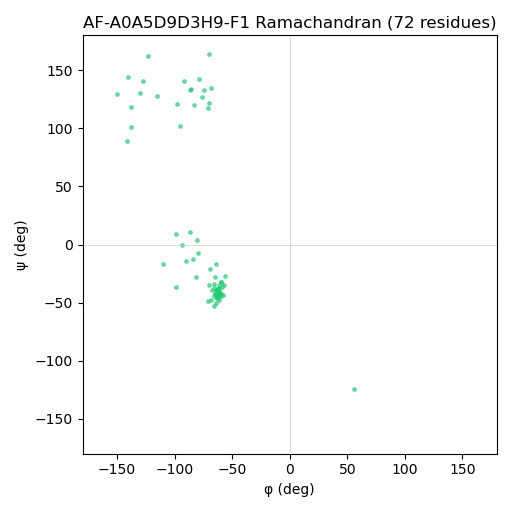.707 2.312 1.00 89.06 69 ALA A N 1
ATOM 521 C CA . ALA A 1 69 ? 5.157 -2.088 2.492 1.00 89.06 69 ALA A CA 1
ATOM 522 C C . ALA A 1 69 ? 5.337 -3.615 2.443 1.00 89.06 69 ALA A C 1
ATOM 524 O O . ALA A 1 69 ? 6.182 -4.123 1.705 1.00 89.06 69 ALA A O 1
ATOM 525 N N . LYS A 1 70 ? 4.474 -4.362 3.143 1.00 89.56 70 LYS A N 1
ATOM 526 C CA . LYS A 1 70 ? 4.463 -5.834 3.120 1.00 89.56 70 LYS A CA 1
ATOM 527 C C . LYS A 1 70 ? 4.186 -6.404 1.731 1.00 89.56 70 LYS A C 1
ATOM 529 O O . LYS A 1 70 ? 4.749 -7.432 1.378 1.00 89.56 70 LYS A O 1
ATOM 534 N N . ALA A 1 71 ? 3.353 -5.741 0.929 1.00 86.62 71 ALA A N 1
ATOM 535 C CA . ALA A 1 71 ? 3.016 -6.207 -0.412 1.00 86.62 71 ALA A CA 1
ATOM 536 C C . ALA A 1 71 ? 4.188 -6.117 -1.410 1.00 86.62 71 ALA A C 1
ATOM 538 O O . ALA A 1 71 ? 4.153 -6.810 -2.423 1.00 86.62 71 ALA A O 1
ATOM 539 N N . VAL A 1 72 ? 5.208 -5.286 -1.151 1.00 81.50 72 VAL A N 1
ATOM 540 C CA . VAL A 1 72 ? 6.391 -5.148 -2.027 1.00 81.50 72 VAL A CA 1
ATOM 541 C C . VAL A 1 72 ? 7.688 -5.714 -1.458 1.00 81.50 72 VAL A C 1
ATOM 543 O O . VAL A 1 72 ? 8.642 -5.856 -2.231 1.00 81.50 72 VAL A O 1
ATOM 546 N N . GLY A 1 73 ? 7.734 -5.960 -0.146 1.00 65.12 73 GLY A N 1
ATOM 547 C CA . GLY A 1 73 ? 8.893 -6.474 0.591 1.00 65.12 73 GLY A CA 1
ATOM 548 C C . GLY A 1 73 ? 8.860 -7.980 0.871 1.00 65.12 73 GLY A C 1
ATOM 549 O O . GLY A 1 73 ? 9.688 -8.450 1.6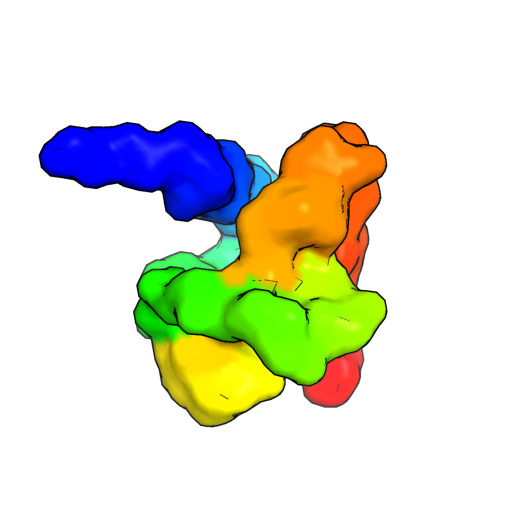48 1.00 65.12 73 GLY A O 1
ATOM 550 N N . GLY A 1 74 ? 7.904 -8.706 0.283 1.00 47.22 74 GLY A N 1
ATOM 551 C CA . GLY A 1 74 ? 7.867 -10.171 0.244 1.00 47.22 74 GLY A CA 1
ATOM 552 C C . GLY A 1 74 ? 8.503 -10.739 -1.015 1.00 47.22 74 GLY A C 1
ATOM 553 O O . GLY A 1 74 ? 8.458 -10.044 -2.059 1.00 47.22 74 GLY A O 1
#

Secondary structure (DSSP, 8-state):
---HHHHHHHHHHHHHHHH-HHHHHHHHTSEEEE-SS-SSSEEEETTEEEE-HHHHHT--HHHHHHHHHHHH--

Radius of gyration: 11.02 Å; Cα contacts (8 Å, |Δi|>4): 94; chains: 1; bounding box: 28×24×22 Å

Nearest PDB structures (foldseek):
  4qhi-assembly2_C  TM=7.500E-01  e=1.955E-02  Methanocaldococcus jannaschii DSM 2661
  4qhj-assembly1_B  TM=6.857E-01  e=6.179E-02  Methanocaldococcus jannaschii DSM 2661
  4qhi-assembly1_B  TM=5.970E-01  e=3.705E-02  Methanocaldococcus jannaschii DSM 2661
  8slm-assembly1_A-2  TM=3.705E-01  e=5.086E+00  Deinococcus geothermalis DSM 11300
  8ceo-assembly1_n  TM=2.452E-01  e=3.050E+00  Saccharomyces cerevisiae

Mean predicted aligned error: 3.7 Å

pLDDT: mean 88.74, std 8.08, range [47.22, 94.81]

Solvent-accessible surface area (backbone atoms only — not comparable to full-atom values): 4238 Å² total; per-residue (Å²): 132,88,54,66,68,59,53,53,52,51,52,39,39,56,55,33,37,76,79,40,51,67,63,16,55,58,57,71,70,37,44,81,41,84,34,86,86,54,96,45,40,54,42,60,57,89,64,31,35,33,31,15,71,69,52,47,70,72,43,53,74,67,55,46,41,51,47,54,51,53,40,70,73,108